Protein AF-A0A849DAC3-F1 (afdb_monomer_lite)

Foldseek 3Di:
DVLVPDDPFDKDWDWFQQDAPDPPPSHGIDIDIDTNDVVLVVLADPCQLRCQLVVQCPDDDPDDSVVSNVNSNQRSVLRSVQSNCVSVVHHDPDGDDSPVVVVVVVVVVVVVVVVVVVCCVPPVVVVVVVVVVVVD

Radius of gyration: 21.63 Å; chains: 1; bounding box: 41×42×76 Å

Secondary structure (DSSP, 8-state):
-GGGGSPSS-EEEEEEEEEES-TTT--EEEEEEEESSHHHHTTS-HHHHHHHHHHHHT--SSS-HHHHHHHHHHHHHHHHHHHHHHHTTPPPSS----HHHHHHHHHHHHHHHHHHHHHIIIIIHHHHHHHHHTT-

Sequence (136 aa):
QYEANISKPYVLFIFAPYAEISKKAAARGRIGIIPSSEGTKTLYDYDNVRDAGINIVAIKDSNTDEDKFNIGILQAVSELADNIASSKGVKLEKTIPDEMGLTITILRILVYSGTLVLLWIFVFRSLWERIKDGNK

pLDDT: mean 78.28, std 11.3, range [44.12, 94.44]

Structure (mmCIF, N/CA/C/O backbone):
data_AF-A0A849DAC3-F1
#
_entry.id   AF-A0A849DAC3-F1
#
loop_
_atom_site.group_PDB
_atom_site.id
_atom_site.type_symbol
_atom_site.label_atom_id
_atom_site.label_alt_id
_atom_site.label_comp_id
_atom_site.label_asym_id
_atom_site.label_entity_id
_atom_site.label_seq_id
_atom_site.pdbx_PDB_ins_code
_atom_site.Cartn_x
_atom_site.Cartn_y
_atom_site.Cartn_z
_atom_site.occupancy
_atom_site.B_iso_or_equiv
_atom_site.auth_seq_id
_atom_site.auth_comp_id
_atom_site.auth_asym_id
_atom_site.auth_atom_id
_atom_site.pdbx_PDB_model_num
ATOM 1 N N . GLN A 1 1 ? -13.608 -14.540 17.696 1.00 54.19 1 GLN A N 1
ATOM 2 C CA . GLN A 1 1 ? -13.757 -14.213 19.134 1.00 54.19 1 GLN A CA 1
ATOM 3 C C . GLN A 1 1 ? -12.994 -12.949 19.535 1.00 54.19 1 GLN A C 1
ATOM 5 O O . GLN A 1 1 ? -13.569 -12.159 20.262 1.00 54.19 1 GLN A O 1
ATOM 10 N N . TYR A 1 2 ? -11.777 -12.689 19.036 1.00 61.53 2 TYR A N 1
ATOM 11 C CA . TYR A 1 2 ? -11.015 -11.476 19.397 1.00 61.53 2 TYR A CA 1
ATOM 12 C C . TYR A 1 2 ? -11.592 -10.150 18.866 1.00 61.53 2 TYR A C 1
ATOM 14 O O . TYR A 1 2 ? -11.509 -9.138 19.550 1.00 61.53 2 TYR A O 1
ATOM 22 N N . GLU A 1 3 ? -12.245 -10.157 17.702 1.00 61.19 3 GLU A N 1
ATOM 23 C CA . GLU A 1 3 ? -12.843 -8.949 17.105 1.00 61.19 3 GLU A CA 1
ATOM 24 C C . GLU A 1 3 ? -14.006 -8.355 17.914 1.00 61.19 3 GLU A C 1
ATOM 26 O O . GLU A 1 3 ? -14.287 -7.167 17.803 1.00 61.19 3 GLU A O 1
ATOM 31 N N . ALA A 1 4 ? -14.676 -9.165 18.742 1.00 67.75 4 ALA A N 1
ATOM 32 C CA . ALA A 1 4 ? -15.817 -8.726 19.548 1.00 67.75 4 ALA A CA 1
ATOM 33 C C . ALA A 1 4 ? -15.410 -7.821 20.726 1.00 67.75 4 ALA A C 1
ATOM 35 O O . ALA A 1 4 ? -16.252 -7.103 21.257 1.00 67.75 4 ALA A O 1
ATOM 36 N N . ASN A 1 5 ? -14.128 -7.837 21.109 1.00 77.69 5 ASN A N 1
ATOM 37 C CA . ASN A 1 5 ? -13.592 -7.062 22.230 1.00 77.69 5 ASN A CA 1
ATOM 38 C C . ASN A 1 5 ? -12.880 -5.772 21.785 1.00 77.69 5 ASN A C 1
ATOM 40 O O . ASN A 1 5 ? -12.307 -5.078 22.622 1.00 77.69 5 ASN A O 1
ATOM 44 N N . ILE A 1 6 ? -12.882 -5.454 20.485 1.00 78.81 6 ILE A N 1
ATOM 45 C CA . ILE A 1 6 ? -12.220 -4.268 19.928 1.00 78.81 6 ILE A CA 1
ATOM 46 C C . ILE A 1 6 ? -13.289 -3.323 19.378 1.00 78.81 6 ILE A C 1
ATOM 48 O O . ILE A 1 6 ? -14.143 -3.724 18.584 1.00 78.81 6 ILE A O 1
ATOM 52 N N . SER A 1 7 ? -13.246 -2.052 19.782 1.00 80.44 7 SER A N 1
ATOM 53 C CA . SER A 1 7 ? -14.147 -1.031 19.249 1.00 80.44 7 SER A CA 1
ATOM 54 C C . SER A 1 7 ? -13.807 -0.723 17.787 1.00 80.44 7 SER A C 1
ATOM 56 O O . SER A 1 7 ? -12.657 -0.484 17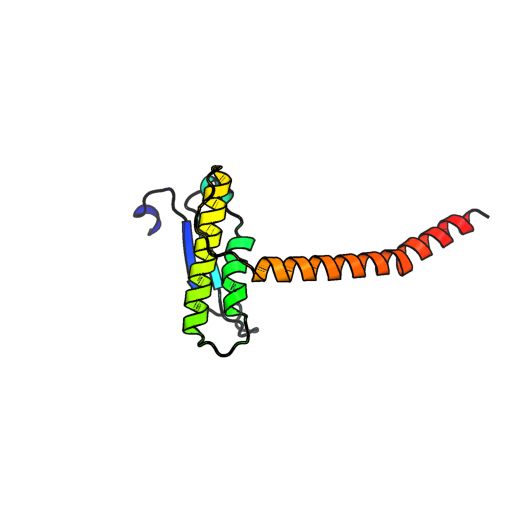.422 1.00 80.44 7 SER A O 1
ATOM 58 N N . LYS A 1 8 ? -14.825 -0.744 16.922 1.00 83.06 8 LYS A N 1
ATOM 59 C CA . LYS A 1 8 ? -14.688 -0.356 15.511 1.00 83.06 8 LYS A CA 1
ATOM 60 C C . LYS A 1 8 ? -14.724 1.177 15.375 1.00 83.06 8 LYS A C 1
ATOM 62 O O . LYS A 1 8 ? -15.470 1.810 16.124 1.00 83.06 8 LYS A O 1
ATOM 67 N N . PRO A 1 9 ? -14.013 1.775 14.397 1.00 86.56 9 PRO A N 1
ATOM 68 C CA . PRO A 1 9 ? -13.183 1.125 13.380 1.00 86.56 9 PRO A CA 1
ATOM 69 C C . PRO A 1 9 ? -11.750 0.839 13.858 1.00 86.56 9 PRO A C 1
ATOM 71 O O . PRO A 1 9 ? -11.126 1.674 14.504 1.00 86.56 9 PRO A O 1
ATOM 74 N N . TYR A 1 10 ? -11.207 -0.314 13.462 1.00 85.88 10 TYR A N 1
ATOM 75 C CA . TYR A 1 10 ? -9.800 -0.677 13.661 1.00 85.88 10 TYR A CA 1
ATOM 76 C C . TYR A 1 10 ? -9.164 -1.199 12.366 1.00 85.88 10 TYR A C 1
ATOM 78 O O . TYR A 1 10 ? -9.853 -1.712 11.476 1.00 85.88 10 TYR A O 1
ATOM 86 N N . VAL A 1 11 ? -7.838 -1.097 12.293 1.00 88.00 11 VAL A N 1
ATOM 87 C CA . VAL A 1 11 ? -6.992 -1.820 11.340 1.00 88.00 11 VAL A CA 1
ATOM 88 C C . VAL A 1 11 ? -5.923 -2.533 12.153 1.00 88.00 11 VAL A C 1
ATOM 90 O O . VAL A 1 11 ? -5.189 -1.897 12.905 1.00 88.00 11 VAL A O 1
ATOM 93 N N . LEU A 1 12 ? -5.864 -3.856 12.039 1.00 87.94 12 LEU A N 1
ATOM 94 C CA . LEU A 1 12 ? -4.870 -4.675 12.715 1.00 87.94 12 LEU A CA 1
ATOM 95 C C . LEU A 1 12 ? -3.725 -4.964 11.747 1.00 87.94 12 LEU A C 1
ATOM 97 O O . LEU A 1 12 ? -3.914 -5.649 10.743 1.00 87.94 12 LEU A O 1
ATOM 101 N N . PHE A 1 13 ? -2.543 -4.452 12.067 1.00 86.69 13 PHE A N 1
ATOM 102 C CA . PHE A 1 13 ? -1.308 -4.758 11.360 1.00 86.69 13 PHE A CA 1
ATOM 103 C C . PHE A 1 13 ? -0.593 -5.917 12.063 1.00 86.69 13 PHE A C 1
ATOM 105 O O . PHE A 1 13 ? -0.279 -5.840 13.249 1.00 86.69 13 PHE A O 1
ATOM 112 N N . ILE A 1 14 ? -0.362 -7.006 11.337 1.00 85.94 14 ILE A N 1
ATOM 113 C CA . ILE A 1 14 ? 0.305 -8.214 11.817 1.00 85.94 14 ILE A CA 1
ATOM 114 C C . ILE A 1 14 ? 1.611 -8.354 11.053 1.00 85.94 14 ILE A C 1
ATOM 116 O O . ILE A 1 14 ? 1.610 -8.593 9.846 1.00 85.94 14 ILE A O 1
ATOM 120 N N . PHE A 1 15 ? 2.720 -8.266 11.775 1.00 83.69 15 PHE A N 1
ATOM 121 C CA . PHE A 1 15 ? 4.051 -8.498 11.239 1.00 83.69 15 PHE A CA 1
ATOM 122 C C . PHE A 1 15 ? 4.613 -9.796 11.816 1.00 83.69 15 PHE A C 1
ATOM 124 O O . PHE A 1 15 ? 4.831 -9.916 13.019 1.00 83.69 15 PHE A O 1
ATOM 131 N N . ALA A 1 16 ? 4.816 -10.788 10.954 1.00 81.31 16 ALA A N 1
ATOM 132 C CA . ALA A 1 16 ? 5.342 -12.098 11.310 1.00 81.31 16 ALA A CA 1
ATOM 133 C C . ALA A 1 16 ? 6.680 -12.326 10.577 1.00 81.31 16 ALA A C 1
ATOM 135 O O . ALA A 1 16 ? 6.710 -12.993 9.536 1.00 81.31 16 ALA A O 1
ATOM 136 N N . PRO A 1 17 ? 7.793 -11.774 11.097 1.00 71.75 17 PRO A N 1
ATOM 137 C CA . PRO A 1 17 ? 9.088 -11.780 10.414 1.00 71.75 17 PRO A CA 1
ATOM 138 C C . PRO A 1 17 ? 9.651 -13.186 10.242 1.00 71.75 17 PRO A C 1
ATOM 140 O O . PRO A 1 17 ? 10.230 -13.501 9.214 1.00 71.75 17 PRO A O 1
ATOM 143 N N . TYR A 1 18 ? 9.430 -14.062 11.220 1.00 72.25 18 TYR A N 1
ATOM 144 C CA . TYR A 1 18 ? 9.947 -15.431 11.215 1.00 72.25 18 TYR A CA 1
ATOM 145 C C . TYR A 1 18 ? 8.986 -16.448 10.587 1.00 72.25 18 TYR A C 1
ATOM 147 O O . TYR A 1 18 ? 9.303 -17.634 10.523 1.00 72.25 18 TYR A O 1
ATOM 155 N N . ALA A 1 19 ? 7.811 -16.014 10.119 1.00 68.69 19 ALA A N 1
ATOM 156 C CA . ALA A 1 19 ? 6.871 -16.906 9.455 1.00 68.69 19 ALA A CA 1
ATOM 157 C C . ALA A 1 19 ? 7.340 -17.220 8.029 1.00 68.69 19 ALA A C 1
ATOM 159 O O . ALA A 1 19 ? 7.608 -16.318 7.234 1.00 68.69 19 ALA A O 1
ATOM 160 N N . GLU A 1 20 ? 7.389 -18.505 7.684 1.00 61.31 20 GLU A N 1
ATOM 161 C CA . GLU A 1 20 ? 7.746 -18.948 6.337 1.00 61.31 20 GLU A CA 1
ATOM 162 C C . GLU A 1 20 ? 6.607 -18.662 5.345 1.00 61.31 20 GLU A C 1
ATOM 164 O O . GLU A 1 20 ? 5.450 -19.057 5.535 1.00 61.31 20 GLU A O 1
ATOM 169 N N . ILE A 1 21 ? 6.921 -17.990 4.238 1.00 56.53 21 ILE A N 1
ATOM 170 C CA . ILE A 1 21 ? 5.988 -17.747 3.128 1.00 56.53 21 ILE A CA 1
ATOM 171 C C . ILE A 1 21 ? 5.655 -19.079 2.435 1.0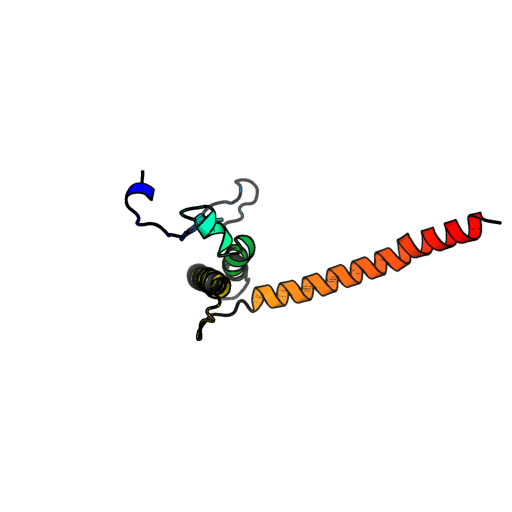0 56.53 21 ILE A C 1
ATOM 173 O O . ILE A 1 21 ? 4.492 -19.353 2.145 1.00 56.53 21 ILE A O 1
ATOM 177 N N . SER A 1 22 ? 6.637 -19.971 2.265 1.00 51.16 22 SER A N 1
ATOM 178 C CA . SER A 1 22 ? 6.399 -21.378 1.921 1.00 51.16 22 SER A CA 1
ATOM 179 C C . SER A 1 22 ? 7.548 -22.277 2.388 1.00 51.16 22 SER A C 1
ATOM 181 O O . SER A 1 22 ? 8.707 -21.864 2.346 1.00 51.16 22 SER A O 1
ATOM 183 N N . LYS A 1 23 ? 7.239 -23.542 2.721 1.00 54.31 23 LYS A N 1
ATOM 184 C CA . LYS A 1 23 ? 8.229 -24.572 3.106 1.00 54.31 23 LYS A CA 1
ATOM 185 C C . LYS A 1 23 ? 9.313 -24.824 2.044 1.00 54.31 23 LYS A C 1
ATOM 187 O O . LYS A 1 23 ? 10.339 -25.415 2.348 1.00 54.31 23 LYS A O 1
ATOM 192 N N . LYS A 1 24 ? 9.069 -24.434 0.785 1.00 50.34 24 LYS A N 1
ATOM 193 C CA . LYS A 1 24 ? 9.997 -24.629 -0.342 1.00 50.34 24 LYS A CA 1
ATOM 194 C C . LYS A 1 24 ? 10.937 -23.447 -0.567 1.00 50.34 24 LYS A C 1
ATOM 196 O O . LYS A 1 24 ? 12.045 -23.654 -1.038 1.00 50.34 24 LYS A O 1
ATOM 201 N N . ALA A 1 25 ? 10.487 -22.226 -0.281 1.00 51.00 25 ALA A N 1
ATOM 202 C CA . ALA A 1 25 ? 11.237 -21.017 -0.615 1.00 51.00 25 ALA A CA 1
ATOM 203 C C . ALA A 1 25 ? 12.126 -20.515 0.533 1.00 51.00 25 ALA A C 1
ATOM 205 O O . ALA A 1 25 ? 12.933 -19.626 0.291 1.00 51.00 25 ALA A O 1
ATOM 206 N N . ALA A 1 26 ? 11.941 -21.015 1.768 1.00 52.78 26 ALA A N 1
ATOM 207 C CA . ALA A 1 26 ? 12.589 -20.525 2.999 1.00 52.78 26 ALA A CA 1
ATOM 208 C C . ALA A 1 26 ? 12.516 -18.992 3.199 1.00 52.78 26 ALA A C 1
ATOM 210 O O . ALA A 1 26 ? 13.166 -18.441 4.084 1.00 52.78 26 ALA A O 1
ATOM 211 N N . ALA A 1 27 ? 11.709 -18.302 2.387 1.00 54.56 27 ALA A N 1
ATOM 212 C CA . ALA A 1 27 ? 11.505 -16.871 2.434 1.00 54.56 27 ALA A CA 1
ATOM 213 C C . ALA A 1 27 ? 10.668 -16.554 3.672 1.00 54.56 27 ALA A C 1
ATOM 215 O O . ALA A 1 27 ? 9.603 -17.142 3.889 1.00 54.56 27 ALA A O 1
ATOM 216 N N . ARG A 1 28 ? 11.202 -15.662 4.499 1.00 61.47 28 ARG A N 1
ATOM 217 C CA . ARG A 1 28 ? 10.661 -15.250 5.792 1.00 61.47 28 ARG A CA 1
ATOM 218 C C . ARG A 1 28 ? 10.089 -13.841 5.669 1.00 61.47 28 ARG A C 1
ATOM 220 O O . ARG A 1 28 ? 10.554 -13.066 4.839 1.00 61.47 28 ARG A O 1
ATOM 227 N N . GLY A 1 29 ? 9.079 -13.534 6.475 1.00 63.88 29 GLY A N 1
ATOM 228 C CA . GLY A 1 29 ? 8.425 -12.229 6.492 1.00 63.88 29 GLY A CA 1
ATOM 229 C C . GLY A 1 29 ? 7.037 -12.289 5.877 1.00 63.88 29 GLY A C 1
ATOM 230 O O . GLY A 1 29 ? 6.864 -12.214 4.663 1.00 63.88 29 GLY A O 1
ATOM 231 N N . ARG A 1 30 ? 6.018 -12.422 6.728 1.00 71.44 30 ARG A N 1
ATOM 232 C CA . ARG A 1 30 ? 4.618 -12.240 6.335 1.00 71.44 30 ARG A CA 1
ATOM 233 C C . ARG A 1 30 ? 4.064 -10.988 6.992 1.00 71.44 30 ARG A C 1
ATOM 235 O O . ARG A 1 30 ? 4.198 -10.817 8.201 1.00 71.44 30 ARG A O 1
ATOM 242 N N . ILE A 1 31 ? 3.391 -10.166 6.198 1.00 76.56 31 ILE A N 1
ATOM 243 C CA . ILE A 1 31 ? 2.606 -9.034 6.683 1.00 76.56 31 ILE A CA 1
ATOM 244 C C . ILE A 1 31 ? 1.140 -9.315 6.375 1.00 76.56 31 ILE A C 1
ATOM 246 O O . ILE A 1 31 ? 0.798 -9.668 5.244 1.00 76.56 31 ILE A O 1
ATOM 250 N N . GLY A 1 32 ? 0.288 -9.192 7.388 1.00 82.25 32 GLY A N 1
ATOM 251 C CA . GLY A 1 32 ? -1.161 -9.263 7.258 1.00 82.25 32 GLY A CA 1
ATOM 252 C C . GLY A 1 32 ? -1.791 -7.980 7.778 1.00 82.25 32 GLY A C 1
ATOM 253 O O . GLY A 1 32 ? -1.458 -7.531 8.868 1.00 82.25 32 GLY A O 1
ATOM 254 N N . ILE A 1 33 ? -2.711 -7.398 7.014 1.00 85.50 33 ILE A N 1
ATOM 255 C CA . ILE A 1 33 ? -3.449 -6.196 7.418 1.00 85.50 33 ILE A CA 1
ATOM 256 C C . ILE A 1 33 ? -4.934 -6.544 7.425 1.00 85.50 33 ILE A C 1
ATOM 258 O O . ILE A 1 33 ? -5.495 -6.876 6.380 1.00 85.50 33 ILE A O 1
ATOM 262 N N . ILE A 1 34 ? -5.561 -6.501 8.600 1.00 86.50 34 ILE A N 1
ATOM 263 C CA . ILE A 1 34 ? -6.954 -6.912 8.803 1.00 86.50 34 ILE A CA 1
ATOM 264 C C . ILE A 1 34 ? -7.791 -5.683 9.185 1.00 86.50 34 ILE A C 1
ATOM 266 O O . ILE A 1 34 ? -7.677 -5.186 10.309 1.00 86.50 34 ILE A O 1
ATOM 270 N N . PRO A 1 35 ? -8.637 -5.171 8.276 1.00 88.44 35 PRO A N 1
ATOM 271 C CA . PRO A 1 35 ? -9.544 -4.072 8.577 1.00 88.44 35 PRO A CA 1
ATOM 272 C C . PRO A 1 35 ? -10.811 -4.567 9.288 1.00 88.44 35 PRO A C 1
ATOM 274 O O . PRO A 1 35 ? -11.307 -5.660 9.033 1.00 88.44 35 PRO A O 1
ATOM 277 N N . SER A 1 36 ? -11.392 -3.719 10.137 1.00 86.56 36 SER A N 1
ATOM 278 C CA . SER A 1 36 ? -12.637 -4.015 10.869 1.00 86.56 36 SER A CA 1
ATOM 279 C C . SER A 1 36 ? -13.917 -4.048 10.016 1.00 86.56 36 SER A C 1
ATOM 281 O O . SER A 1 36 ? -14.963 -4.531 10.474 1.00 86.56 36 SER A O 1
ATOM 283 N N . SER A 1 37 ? -13.856 -3.478 8.808 1.00 86.56 37 SER A N 1
ATOM 284 C CA . SER A 1 37 ? -14.948 -3.403 7.833 1.00 86.56 37 SER A CA 1
ATOM 285 C C . SER A 1 37 ? -14.414 -3.103 6.426 1.00 86.56 37 SER A C 1
ATOM 287 O O . SER A 1 37 ? -13.305 -2.580 6.283 1.00 86.56 37 SER A O 1
ATOM 289 N N . GLU A 1 38 ? -15.215 -3.364 5.389 1.00 84.19 38 GLU A N 1
ATOM 290 C CA . GLU A 1 38 ? -14.861 -3.001 4.006 1.00 84.19 38 GLU A CA 1
ATOM 291 C C . GLU A 1 38 ? -14.673 -1.490 3.827 1.00 84.19 38 GLU A C 1
ATOM 293 O O . GLU A 1 38 ? -13.739 -1.072 3.150 1.00 84.19 38 GLU A O 1
ATOM 298 N N . GLY A 1 39 ? -15.468 -0.662 4.513 1.00 84.00 39 GLY A N 1
ATOM 299 C CA . GLY A 1 39 ? -15.303 0.795 4.476 1.00 84.00 39 GLY A CA 1
ATOM 300 C C . GLY A 1 39 ? -13.996 1.280 5.111 1.00 84.00 39 GLY A C 1
ATOM 301 O O . GLY A 1 39 ? -13.501 2.344 4.765 1.00 84.00 39 GLY A O 1
ATOM 302 N N . THR A 1 40 ? -13.399 0.507 6.024 1.00 84.00 40 THR A N 1
ATOM 303 C CA . THR A 1 40 ? -12.053 0.798 6.545 1.00 84.00 40 THR A CA 1
ATOM 304 C C . THR A 1 40 ? -10.970 0.352 5.565 1.00 84.00 40 THR A C 1
ATOM 306 O O . THR A 1 40 ? -9.935 1.004 5.465 1.00 84.00 40 THR A O 1
ATOM 309 N N . LYS A 1 41 ? -11.215 -0.729 4.815 1.00 87.69 41 LYS A N 1
ATOM 310 C CA . LYS A 1 41 ? -10.293 -1.245 3.795 1.00 87.69 41 LYS A CA 1
ATOM 311 C C . LYS A 1 41 ? -10.080 -0.252 2.653 1.00 87.69 41 LYS A C 1
ATOM 313 O O . LYS A 1 41 ? -8.987 -0.189 2.117 1.00 87.69 41 LYS A O 1
ATOM 318 N N . THR A 1 42 ? -11.094 0.534 2.294 1.00 88.25 42 THR A N 1
ATOM 319 C CA . THR A 1 42 ? -10.985 1.545 1.227 1.00 88.25 42 THR A CA 1
ATOM 320 C C . THR A 1 42 ? -10.177 2.781 1.626 1.00 88.25 42 THR A C 1
ATOM 322 O O . THR A 1 42 ? -9.914 3.623 0.777 1.00 88.25 42 THR A O 1
ATOM 325 N N . LEU A 1 43 ? -9.814 2.926 2.906 1.00 87.50 43 LEU A N 1
ATOM 326 C CA . LEU A 1 43 ? -9.060 4.084 3.398 1.00 87.50 43 LEU A CA 1
ATOM 327 C C . LEU A 1 43 ? -7.554 3.961 3.151 1.00 87.50 43 LEU A C 1
ATOM 329 O O . LEU A 1 43 ? -6.832 4.923 3.384 1.00 87.50 43 LEU A O 1
ATOM 333 N N . TYR A 1 44 ? -7.068 2.791 2.738 1.00 86.94 44 TYR A N 1
ATOM 334 C CA . TYR A 1 44 ? -5.649 2.564 2.500 1.00 86.94 44 TYR A CA 1
ATOM 335 C C . TYR A 1 44 ? -5.408 1.559 1.378 1.00 86.94 44 TYR A C 1
ATOM 337 O O . TYR A 1 44 ? -6.246 0.701 1.102 1.00 86.94 44 TYR A O 1
ATOM 345 N N . ASP A 1 45 ? -4.237 1.649 0.753 1.00 87.25 45 ASP A N 1
ATOM 346 C CA . ASP A 1 45 ? -3.782 0.658 -0.214 1.00 87.25 45 ASP A CA 1
ATOM 347 C C . ASP A 1 45 ? -3.020 -0.460 0.514 1.00 87.25 45 ASP A C 1
ATOM 349 O O . ASP A 1 45 ? -2.016 -0.226 1.191 1.00 87.25 45 ASP A O 1
ATOM 353 N N . TYR A 1 46 ? -3.530 -1.689 0.414 1.00 85.31 46 TYR A N 1
ATOM 354 C CA . TYR A 1 46 ? -2.930 -2.851 1.069 1.00 85.31 46 TYR A CA 1
ATOM 355 C C . TYR A 1 46 ? -1.509 -3.129 0.572 1.00 85.31 46 TYR A C 1
ATOM 357 O O . TYR A 1 46 ? -0.642 -3.489 1.372 1.00 85.31 46 TYR A O 1
ATOM 365 N N . ASP A 1 47 ? -1.285 -3.005 -0.736 1.00 84.88 47 ASP A N 1
ATOM 366 C CA . ASP A 1 47 ? -0.006 -3.322 -1.352 1.00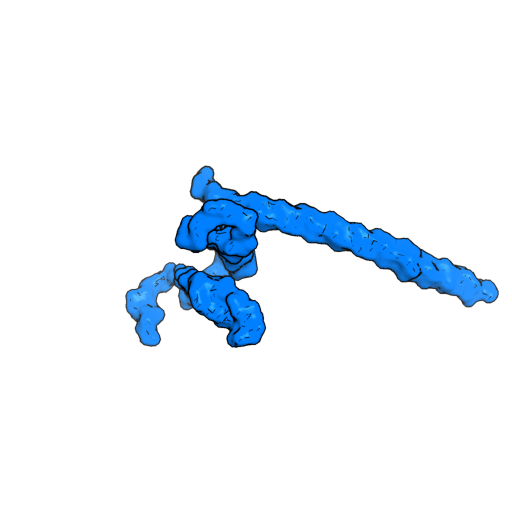 84.88 47 ASP A CA 1
ATOM 367 C C . ASP A 1 47 ? 1.033 -2.266 -0.976 1.00 84.88 47 ASP A C 1
ATOM 369 O O . ASP A 1 47 ? 2.127 -2.648 -0.573 1.00 84.88 47 ASP A O 1
ATOM 373 N N . ASN A 1 48 ? 0.675 -0.976 -0.963 1.00 83.75 48 ASN A N 1
ATOM 374 C CA . ASN A 1 48 ? 1.601 0.083 -0.537 1.00 83.75 48 ASN A CA 1
ATOM 375 C C . ASN A 1 48 ? 2.048 -0.100 0.918 1.00 83.75 48 ASN A C 1
ATOM 377 O O . ASN A 1 48 ? 3.241 -0.097 1.208 1.00 83.75 48 ASN A O 1
ATOM 381 N N . VAL A 1 49 ? 1.104 -0.335 1.837 1.00 84.44 49 VAL A N 1
ATOM 382 C CA . VAL A 1 49 ? 1.416 -0.518 3.265 1.00 84.44 49 VAL A CA 1
ATOM 383 C C . VAL A 1 49 ? 2.266 -1.770 3.496 1.00 84.44 49 VAL A C 1
ATOM 385 O O . VAL A 1 49 ? 3.185 -1.769 4.318 1.00 84.44 49 VAL A O 1
ATOM 388 N N . ARG A 1 50 ? 1.973 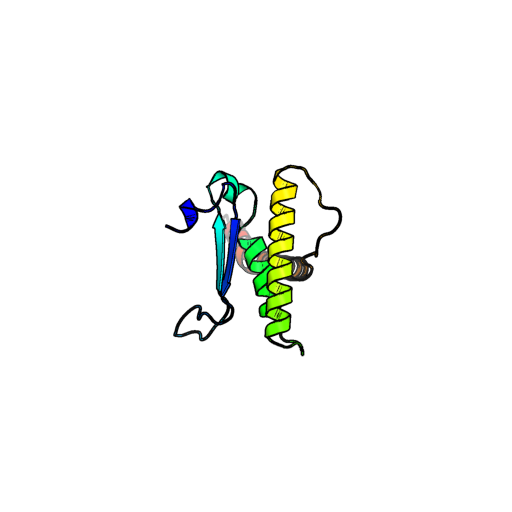-2.858 2.775 1.00 83.56 50 ARG A N 1
ATOM 389 C CA . ARG A 1 50 ? 2.777 -4.081 2.831 1.00 83.56 50 ARG A CA 1
ATOM 390 C C . ARG A 1 50 ? 4.187 -3.829 2.302 1.00 83.56 50 ARG A C 1
ATOM 392 O O . ARG A 1 50 ? 5.155 -4.221 2.951 1.00 83.56 50 ARG A O 1
ATOM 399 N N . ASP A 1 51 ? 4.296 -3.231 1.124 1.00 80.88 51 ASP A N 1
ATOM 400 C CA . ASP A 1 51 ? 5.561 -3.063 0.421 1.00 80.88 51 ASP A CA 1
ATOM 401 C C . ASP A 1 51 ? 6.475 -2.098 1.190 1.00 80.88 51 ASP A C 1
ATOM 403 O O . ASP A 1 51 ? 7.649 -2.413 1.371 1.00 80.88 51 ASP A O 1
ATOM 407 N N . ALA A 1 52 ? 5.930 -1.029 1.780 1.00 79.06 52 ALA A N 1
ATOM 408 C CA . ALA A 1 52 ? 6.652 -0.119 2.673 1.00 79.06 52 ALA A CA 1
ATOM 409 C C . ALA A 1 52 ? 7.343 -0.849 3.844 1.00 79.06 52 ALA A C 1
ATOM 411 O O . ALA A 1 52 ? 8.464 -0.511 4.221 1.00 79.06 52 ALA A O 1
ATOM 412 N N . GLY A 1 53 ? 6.713 -1.894 4.395 1.00 75.88 53 GLY A N 1
ATOM 413 C CA . GLY A 1 53 ? 7.309 -2.714 5.453 1.00 75.88 53 GLY A CA 1
ATOM 414 C C . GLY A 1 53 ? 8.274 -3.790 4.951 1.00 75.88 53 GLY A C 1
ATOM 415 O O . GLY A 1 53 ? 9.325 -4.007 5.551 1.00 75.88 53 GLY A O 1
ATOM 416 N N . ILE A 1 54 ? 7.940 -4.479 3.853 1.00 74.94 54 ILE A N 1
ATOM 417 C CA . ILE A 1 54 ? 8.772 -5.566 3.304 1.00 74.94 54 ILE A CA 1
ATOM 418 C C . ILE A 1 54 ? 10.068 -5.026 2.701 1.00 74.94 54 ILE A C 1
ATOM 420 O O . ILE A 1 54 ? 11.115 -5.656 2.859 1.00 74.94 54 ILE A O 1
ATOM 424 N N . ASN A 1 55 ? 10.008 -3.877 2.026 1.00 69.31 55 ASN A N 1
ATOM 425 C CA . ASN A 1 55 ? 11.146 -3.302 1.317 1.00 69.31 55 ASN A CA 1
ATOM 426 C C . ASN A 1 55 ? 12.337 -3.085 2.255 1.00 69.31 55 ASN A C 1
ATOM 428 O O . ASN A 1 55 ? 13.444 -3.463 1.892 1.00 69.31 55 ASN A O 1
ATOM 432 N N . ILE A 1 56 ? 12.098 -2.609 3.483 1.00 69.31 56 ILE A N 1
ATOM 433 C CA . ILE A 1 56 ? 13.131 -2.428 4.514 1.00 69.31 56 ILE A CA 1
ATOM 434 C C . ILE A 1 56 ? 13.729 -3.749 4.990 1.00 69.31 56 ILE A C 1
ATOM 436 O O . ILE A 1 56 ? 14.945 -3.884 5.129 1.00 69.31 56 ILE A O 1
ATOM 440 N N . VAL A 1 57 ? 12.883 -4.752 5.210 1.00 68.31 57 VAL A N 1
ATOM 441 C CA . VAL A 1 57 ? 13.323 -6.073 5.677 1.00 68.31 57 VAL A CA 1
ATOM 442 C C . VAL A 1 57 ? 14.154 -6.791 4.612 1.00 68.31 57 VAL A C 1
ATOM 444 O O . VAL A 1 57 ? 15.065 -7.551 4.937 1.00 68.31 57 VAL A O 1
ATOM 447 N N . ALA A 1 58 ? 13.873 -6.534 3.335 1.00 66.12 58 ALA A N 1
ATOM 448 C CA . ALA A 1 58 ? 14.583 -7.123 2.208 1.00 66.12 58 ALA A CA 1
ATOM 449 C C . ALA A 1 58 ? 15.949 -6.465 1.912 1.00 66.12 58 ALA A C 1
ATOM 451 O O . ALA A 1 58 ? 16.698 -6.984 1.076 1.00 66.12 58 ALA A O 1
ATOM 452 N N . ILE A 1 59 ? 16.305 -5.356 2.576 1.00 68.88 59 ILE A N 1
ATOM 453 C CA . ILE A 1 59 ? 17.579 -4.659 2.346 1.00 68.88 59 ILE A CA 1
ATOM 454 C C . ILE A 1 59 ? 18.751 -5.511 2.840 1.00 68.88 59 ILE A C 1
ATOM 456 O O . ILE A 1 59 ? 18.823 -5.937 3.998 1.00 68.88 59 ILE A O 1
ATOM 460 N N . LYS A 1 60 ? 19.740 -5.694 1.962 1.00 63.41 60 LYS A N 1
ATOM 461 C CA . LYS A 1 60 ? 21.072 -6.171 2.345 1.00 63.41 60 LYS A CA 1
ATOM 462 C C . LYS A 1 60 ? 21.926 -4.986 2.792 1.00 63.41 60 LYS A C 1
ATOM 464 O O . LYS A 1 60 ? 22.525 -4.309 1.965 1.00 63.41 60 LYS A O 1
ATOM 469 N N . ASP A 1 61 ? 21.981 -4.761 4.095 1.00 67.56 61 ASP A N 1
ATOM 470 C CA . ASP A 1 61 ? 22.858 -3.794 4.759 1.00 67.56 61 ASP A CA 1
ATOM 471 C C . ASP A 1 61 ? 23.528 -4.445 5.990 1.00 67.56 61 ASP A C 1
ATOM 473 O O . ASP A 1 61 ? 23.344 -5.639 6.247 1.00 67.56 61 ASP A O 1
ATOM 477 N N . SER A 1 62 ? 24.306 -3.665 6.743 1.00 69.94 62 SER A N 1
ATOM 478 C CA . SER A 1 62 ? 24.977 -4.097 7.976 1.00 69.94 62 SER A CA 1
ATOM 479 C C . SER A 1 62 ? 24.106 -4.018 9.239 1.00 69.94 62 SER A C 1
ATOM 481 O O . SER A 1 62 ? 24.631 -4.233 10.330 1.00 69.94 62 SER A O 1
ATOM 483 N N . ASN A 1 63 ? 22.821 -3.666 9.126 1.00 73.44 63 ASN A N 1
ATOM 484 C CA . ASN A 1 63 ? 21.925 -3.571 10.277 1.00 73.44 63 ASN A CA 1
ATOM 485 C C . ASN A 1 63 ? 21.495 -4.963 10.746 1.00 73.44 63 ASN A C 1
ATOM 487 O O . ASN A 1 63 ? 21.433 -5.913 9.957 1.00 73.44 63 ASN A O 1
ATOM 491 N N . THR A 1 64 ? 21.179 -5.080 12.037 1.00 80.44 64 THR A N 1
ATOM 492 C CA . THR A 1 64 ? 20.653 -6.330 12.591 1.00 80.44 64 THR A CA 1
ATOM 493 C C . THR A 1 64 ? 19.253 -6.614 12.041 1.00 80.44 64 THR A C 1
ATOM 495 O O . THR A 1 64 ? 18.521 -5.700 11.653 1.00 80.44 64 THR A O 1
ATOM 498 N N . ASP A 1 65 ? 18.859 -7.887 12.011 1.00 78.56 65 ASP A N 1
ATOM 499 C CA . ASP A 1 65 ? 17.522 -8.274 11.546 1.00 78.56 65 ASP A CA 1
ATOM 500 C C . ASP A 1 65 ? 16.413 -7.630 12.404 1.00 78.56 65 ASP A C 1
ATOM 502 O O . ASP A 1 65 ? 15.384 -7.213 11.876 1.00 78.56 65 ASP A O 1
ATOM 506 N N . GLU A 1 66 ? 16.641 -7.476 13.714 1.00 78.19 66 GLU A N 1
ATOM 507 C CA . GLU A 1 66 ? 15.700 -6.828 14.638 1.00 78.19 66 GLU A CA 1
ATOM 508 C C . GLU A 1 66 ? 15.502 -5.341 14.328 1.00 78.19 66 GLU A C 1
ATOM 510 O O . GLU A 1 66 ? 14.363 -4.866 14.296 1.00 78.19 66 GLU A O 1
ATOM 515 N N . ASP A 1 67 ? 16.580 -4.614 14.029 1.00 78.81 67 ASP A N 1
ATOM 516 C CA . ASP A 1 67 ? 16.492 -3.202 13.649 1.00 78.81 67 ASP A CA 1
ATOM 517 C C . ASP A 1 67 ? 15.688 -3.032 12.356 1.00 78.81 67 ASP A C 1
ATOM 519 O O . ASP A 1 67 ? 14.821 -2.160 12.266 1.00 78.81 67 ASP A O 1
ATOM 523 N N . LYS A 1 68 ? 15.893 -3.920 11.377 1.00 77.81 68 LYS A N 1
ATOM 524 C CA . LYS A 1 68 ? 15.120 -3.919 10.125 1.00 77.81 68 LYS A CA 1
ATOM 525 C C . LYS A 1 68 ? 13.644 -4.174 10.357 1.00 77.81 68 LYS A C 1
ATOM 527 O O . LYS A 1 68 ? 12.808 -3.533 9.726 1.00 77.81 68 LYS A O 1
ATOM 532 N N . PHE A 1 69 ? 13.309 -5.098 11.253 1.00 83.19 69 PHE A N 1
ATOM 533 C CA . PHE A 1 69 ? 11.921 -5.361 11.615 1.00 83.19 69 PHE A CA 1
ATOM 534 C C . PHE A 1 69 ? 11.277 -4.135 12.257 1.00 83.19 69 PHE A C 1
ATOM 536 O O . PHE A 1 69 ? 10.177 -3.755 11.863 1.00 83.19 69 PHE A O 1
ATOM 543 N N . ASN A 1 70 ? 11.974 -3.477 13.184 1.00 82.06 70 ASN A N 1
ATOM 544 C CA . ASN A 1 70 ? 11.475 -2.269 13.836 1.00 82.06 70 ASN A CA 1
ATOM 545 C C . ASN A 1 70 ? 11.237 -1.139 12.828 1.00 82.06 70 ASN A C 1
ATOM 547 O O . ASN A 1 70 ? 10.164 -0.533 12.827 1.00 82.06 70 ASN A O 1
ATOM 551 N N . ILE A 1 71 ? 12.195 -0.893 11.932 1.00 81.44 71 ILE A N 1
ATOM 552 C CA . ILE A 1 71 ? 12.070 0.136 10.892 1.00 81.44 71 ILE A CA 1
ATOM 553 C C . ILE A 1 71 ? 10.944 -0.225 9.911 1.00 81.44 71 ILE A C 1
ATOM 555 O O . ILE A 1 71 ? 10.106 0.622 9.612 1.00 81.44 71 ILE A O 1
ATOM 559 N N . GLY A 1 72 ? 10.857 -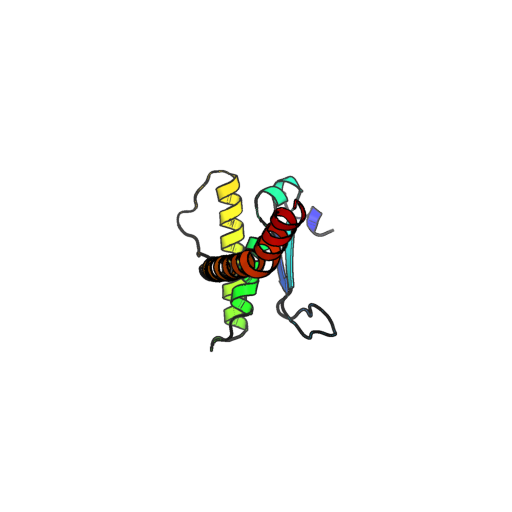1.484 9.470 1.00 80.75 72 GLY A N 1
ATOM 560 C CA . GLY A 1 72 ? 9.809 -1.942 8.555 1.00 80.75 72 GLY A CA 1
ATOM 561 C C . GLY A 1 72 ? 8.401 -1.820 9.147 1.00 80.75 72 GLY A C 1
ATOM 562 O O . GLY A 1 72 ? 7.477 -1.391 8.458 1.00 80.75 72 GLY A O 1
ATOM 563 N N . ILE A 1 73 ? 8.224 -2.127 10.437 1.00 85.44 73 ILE A N 1
ATOM 564 C CA . ILE A 1 73 ? 6.945 -1.913 11.133 1.00 85.44 73 ILE A CA 1
ATOM 565 C C . ILE A 1 73 ? 6.620 -0.418 11.207 1.00 85.44 73 ILE A C 1
ATOM 567 O O . ILE A 1 73 ? 5.500 -0.027 10.883 1.00 85.44 73 ILE A O 1
ATOM 571 N N . LEU A 1 74 ? 7.580 0.417 11.620 1.00 86.38 74 LEU A N 1
ATOM 572 C CA . LEU A 1 74 ? 7.379 1.865 11.734 1.00 86.38 74 LEU A CA 1
ATOM 573 C C . LEU A 1 74 ? 6.981 2.487 10.395 1.00 86.38 74 LEU A C 1
ATOM 575 O O . LEU A 1 74 ? 6.046 3.284 10.340 1.00 86.38 74 LEU A O 1
ATOM 579 N N . GLN A 1 75 ? 7.649 2.086 9.319 1.00 84.56 75 GLN A N 1
ATOM 580 C CA . GLN A 1 75 ? 7.382 2.597 7.986 1.00 84.56 75 GLN A CA 1
ATOM 581 C C . GLN A 1 75 ? 6.025 2.132 7.452 1.00 84.56 75 GLN A C 1
ATOM 583 O O . GLN A 1 75 ? 5.249 2.955 6.975 1.00 84.56 75 GLN A O 1
ATOM 588 N N . ALA A 1 76 ? 5.679 0.851 7.611 1.00 85.75 76 ALA A N 1
ATOM 589 C CA . ALA A 1 76 ? 4.364 0.346 7.223 1.00 85.75 76 ALA A CA 1
ATOM 590 C C . ALA A 1 76 ? 3.226 1.041 7.992 1.00 85.75 76 ALA A C 1
ATOM 592 O O . ALA A 1 76 ? 2.204 1.398 7.412 1.00 85.75 76 ALA A O 1
ATOM 593 N N . VAL A 1 77 ? 3.395 1.277 9.296 1.00 87.94 77 VAL A N 1
ATOM 594 C CA . VAL A 1 77 ? 2.397 1.999 10.101 1.00 87.94 77 VAL A CA 1
ATOM 595 C C . VAL A 1 77 ? 2.305 3.471 9.691 1.00 87.94 77 VAL A C 1
ATOM 597 O O . VAL A 1 77 ? 1.196 4.002 9.633 1.00 87.94 77 VAL A O 1
ATOM 600 N N . SER A 1 78 ? 3.431 4.117 9.371 1.00 87.81 78 SER A N 1
ATOM 601 C CA . SER A 1 78 ? 3.445 5.489 8.848 1.00 87.81 78 SER A CA 1
ATOM 602 C C . SER A 1 78 ? 2.679 5.580 7.526 1.00 87.81 78 SER A C 1
ATOM 604 O O . SER A 1 78 ? 1.775 6.399 7.403 1.00 87.81 78 SER A O 1
ATOM 606 N N . GLU A 1 79 ? 2.961 4.685 6.579 1.00 88.00 79 GLU A N 1
ATOM 607 C CA . GLU A 1 79 ? 2.280 4.625 5.281 1.00 88.00 79 GLU A CA 1
ATOM 608 C C . GLU A 1 79 ? 0.775 4.347 5.443 1.00 88.00 79 GLU A C 1
ATOM 610 O O . GLU A 1 79 ? -0.071 4.948 4.779 1.00 88.00 79 GLU A O 1
ATOM 615 N N . LEU A 1 80 ? 0.402 3.463 6.375 1.00 89.00 80 LEU A N 1
ATOM 616 C CA . LEU A 1 80 ? -1.001 3.193 6.691 1.00 89.00 80 LEU A CA 1
ATOM 617 C C . LEU A 1 80 ? -1.711 4.448 7.217 1.00 89.00 80 LEU A C 1
ATOM 619 O O . LEU A 1 80 ? -2.832 4.742 6.797 1.00 89.00 80 LEU A O 1
ATOM 623 N N . ALA A 1 81 ? -1.074 5.181 8.130 1.00 88.56 81 ALA A N 1
ATOM 624 C CA . ALA A 1 81 ? -1.625 6.409 8.692 1.00 88.56 81 ALA A CA 1
ATOM 625 C C . ALA A 1 81 ? -1.764 7.510 7.629 1.00 88.56 81 ALA A C 1
ATOM 627 O O . ALA A 1 81 ? -2.811 8.160 7.571 1.00 88.56 81 ALA A O 1
ATOM 628 N N . ASP A 1 82 ? -0.765 7.666 6.760 1.00 87.75 82 ASP A N 1
ATOM 629 C CA . ASP A 1 82 ? -0.751 8.644 5.668 1.00 87.75 82 ASP A CA 1
ATOM 630 C C . ASP A 1 82 ? -1.865 8.390 4.661 1.00 87.75 82 ASP A C 1
ATOM 632 O O . ASP A 1 82 ? -2.591 9.318 4.291 1.00 87.75 82 ASP A O 1
ATOM 636 N N . ASN A 1 83 ? -2.057 7.132 4.263 1.00 88.75 83 ASN A N 1
ATOM 637 C CA . ASN A 1 83 ? -3.133 6.761 3.354 1.00 88.75 83 ASN A CA 1
ATOM 638 C C . ASN A 1 83 ? -4.512 7.025 3.978 1.00 88.75 83 ASN A C 1
ATOM 640 O O . ASN A 1 83 ? -5.366 7.659 3.351 1.00 88.75 83 ASN A O 1
ATOM 644 N N . ILE A 1 84 ? -4.713 6.639 5.247 1.00 88.31 84 ILE A N 1
ATOM 645 C CA . ILE A 1 84 ? -5.976 6.890 5.956 1.00 88.31 84 ILE A CA 1
ATOM 646 C C . ILE A 1 84 ? -6.236 8.394 6.094 1.00 88.31 84 ILE A C 1
ATOM 648 O O . ILE A 1 84 ? -7.360 8.840 5.857 1.00 88.31 84 ILE A O 1
ATOM 652 N N . ALA A 1 85 ? -5.232 9.188 6.463 1.00 87.62 85 ALA A N 1
ATOM 653 C CA . ALA A 1 85 ? -5.370 10.636 6.582 1.00 87.62 85 ALA A CA 1
ATOM 654 C C . ALA A 1 85 ? -5.699 11.275 5.224 1.00 87.62 85 ALA A C 1
ATOM 656 O O . ALA A 1 85 ? -6.668 12.033 5.117 1.00 87.62 85 ALA A O 1
ATOM 657 N N . SER A 1 86 ? -4.981 10.875 4.172 1.00 87.75 86 SER A N 1
ATOM 658 C CA . SER A 1 86 ? -5.187 11.354 2.803 1.00 87.75 86 SER A CA 1
ATOM 659 C C . SER A 1 86 ? -6.584 11.019 2.282 1.00 87.75 86 SER A C 1
ATOM 661 O O . SER A 1 86 ? -7.236 11.877 1.689 1.00 87.75 86 SER A O 1
ATOM 663 N N . SER A 1 87 ? -7.109 9.825 2.589 1.00 87.12 87 SER A N 1
ATOM 664 C CA . SER A 1 87 ? -8.483 9.427 2.234 1.00 87.12 87 SER A CA 1
ATOM 665 C C . SER A 1 87 ? -9.561 10.319 2.869 1.00 87.12 87 SER A C 1
ATOM 667 O O . SER A 1 87 ? -10.681 10.408 2.368 1.00 87.12 87 SER A O 1
ATOM 669 N N . LYS A 1 88 ? -9.218 11.012 3.961 1.00 87.44 88 LYS A N 1
ATOM 670 C CA . LYS A 1 88 ? -10.082 11.966 4.670 1.00 87.44 88 LYS A CA 1
ATOM 671 C C . LYS A 1 88 ? -9.757 13.427 4.346 1.00 87.44 88 LYS A C 1
ATOM 673 O O . LYS A 1 88 ? -10.318 14.320 4.976 1.00 87.44 88 LYS A O 1
ATOM 678 N N . GLY A 1 89 ? -8.855 13.680 3.397 1.00 86.00 89 GLY A N 1
ATOM 679 C CA . GLY A 1 89 ? -8.400 15.026 3.041 1.00 86.00 89 GLY A CA 1
ATOM 680 C C . GLY A 1 89 ? -7.512 15.687 4.100 1.00 86.00 89 GLY A C 1
ATOM 681 O O . GLY A 1 89 ? -7.340 16.904 4.075 1.00 86.00 89 GLY A O 1
ATOM 682 N N . VAL A 1 90 ? -6.957 14.913 5.037 1.00 88.75 90 VAL A N 1
ATOM 683 C CA . VAL A 1 90 ? -6.038 15.400 6.070 1.00 88.75 90 VAL A CA 1
ATOM 684 C C . VAL A 1 90 ? -4.610 15.085 5.644 1.00 88.75 90 VAL A C 1
ATOM 686 O O . VAL A 1 90 ? -4.287 13.942 5.335 1.00 88.75 90 VAL A O 1
ATOM 689 N N . LYS A 1 91 ? -3.735 16.092 5.662 1.00 82.81 91 LYS A N 1
ATOM 690 C CA . LYS A 1 91 ? -2.301 15.900 5.443 1.00 82.81 91 LYS A CA 1
ATOM 691 C C . LYS A 1 91 ? -1.591 15.872 6.790 1.00 82.81 91 LYS A C 1
ATOM 693 O O . LYS A 1 91 ? -1.698 16.823 7.559 1.00 82.81 91 LYS A O 1
ATOM 698 N N . LEU A 1 92 ? -0.886 14.783 7.072 1.00 80.75 92 LEU A N 1
ATOM 699 C CA . LEU A 1 92 ? -0.068 14.669 8.274 1.00 80.75 92 LEU A CA 1
ATOM 700 C C . LEU A 1 92 ? 1.212 15.505 8.098 1.00 80.75 92 LEU A C 1
ATOM 702 O O . LEU A 1 92 ? 1.828 15.500 7.034 1.00 80.75 92 LEU A O 1
ATOM 706 N N . GLU A 1 93 ? 1.589 16.273 9.124 1.00 73.31 93 GLU A N 1
ATOM 707 C CA . GLU A 1 93 ? 2.750 17.179 9.064 1.00 73.31 93 GLU A CA 1
ATOM 708 C C . GLU A 1 93 ? 4.093 16.445 9.161 1.00 73.31 93 GLU A C 1
ATOM 710 O O . GLU A 1 93 ? 5.104 16.928 8.654 1.00 73.31 93 GLU A O 1
ATOM 715 N N . LYS A 1 94 ? 4.114 15.297 9.846 1.00 72.94 94 LYS A N 1
ATOM 716 C CA . LYS A 1 94 ? 5.317 14.502 10.097 1.00 72.94 94 LYS A CA 1
ATOM 717 C C . LYS A 1 94 ? 5.030 13.043 9.808 1.00 72.94 94 LYS A C 1
ATOM 719 O O . LYS A 1 94 ? 4.298 12.402 10.559 1.00 72.94 94 LYS A O 1
ATOM 724 N N . THR A 1 95 ? 5.627 12.547 8.738 1.00 69.62 95 THR A N 1
ATOM 725 C CA . THR A 1 95 ? 5.466 11.172 8.273 1.00 69.62 95 THR A CA 1
ATOM 726 C C . THR A 1 95 ? 6.831 10.661 7.835 1.00 69.62 95 THR A C 1
ATOM 728 O O . THR A 1 95 ? 7.706 11.457 7.479 1.00 69.62 95 THR A O 1
ATOM 731 N N . ILE A 1 96 ? 7.068 9.358 7.971 1.00 70.62 96 ILE A N 1
ATOM 732 C CA . ILE A 1 96 ? 8.300 8.727 7.498 1.00 70.62 96 ILE A CA 1
ATOM 733 C C . ILE A 1 96 ? 8.068 8.376 6.024 1.00 70.62 96 ILE A C 1
ATOM 735 O O . ILE A 1 96 ? 7.259 7.487 5.757 1.00 70.62 96 ILE A O 1
ATOM 739 N N . PRO A 1 97 ? 8.721 9.064 5.070 1.00 63.88 97 PRO A N 1
ATOM 740 C CA . PRO A 1 97 ? 8.483 8.822 3.653 1.00 63.88 97 PRO A CA 1
ATOM 741 C C . PRO A 1 97 ? 9.046 7.463 3.213 1.00 63.88 97 PRO A C 1
ATOM 743 O O . PRO A 1 97 ? 10.159 7.096 3.591 1.00 63.88 97 PRO A O 1
ATOM 746 N N . ASP A 1 98 ? 8.316 6.744 2.353 1.00 67.50 98 ASP A N 1
ATOM 747 C CA . ASP A 1 98 ? 8.833 5.552 1.669 1.00 67.50 98 ASP A CA 1
ATOM 748 C C . ASP A 1 98 ? 9.703 5.926 0.454 1.00 67.50 98 ASP A C 1
ATOM 750 O O . ASP A 1 98 ? 9.295 5.853 -0.709 1.00 67.50 98 ASP A O 1
ATOM 754 N N . GLU A 1 99 ? 10.945 6.334 0.720 1.00 61.88 99 GLU A N 1
ATOM 755 C CA . GLU A 1 99 ? 11.925 6.639 -0.334 1.00 61.88 99 GLU A CA 1
ATOM 756 C C . GLU A 1 99 ? 12.292 5.403 -1.182 1.00 61.88 99 GLU A C 1
ATOM 758 O O . GLU A 1 99 ? 12.661 5.517 -2.360 1.00 61.88 99 GLU A O 1
ATOM 763 N N . MET A 1 100 ? 12.156 4.200 -0.612 1.00 64.62 100 MET A N 1
ATOM 764 C CA . MET A 1 100 ? 12.481 2.950 -1.295 1.00 64.62 100 MET A CA 1
ATOM 765 C C . MET A 1 100 ? 11.420 2.581 -2.331 1.00 64.62 100 MET A C 1
ATOM 767 O O . MET A 1 100 ? 11.767 2.240 -3.466 1.00 64.62 100 MET A O 1
ATOM 771 N N . GLY A 1 101 ? 10.140 2.714 -1.982 1.00 66.31 101 GLY A N 1
ATOM 772 C CA . GLY A 1 101 ? 9.021 2.547 -2.907 1.00 66.31 101 GLY A CA 1
ATOM 773 C C . GLY A 1 101 ? 9.119 3.496 -4.101 1.00 66.31 101 GLY A C 1
ATOM 774 O O . GLY A 1 101 ? 8.946 3.075 -5.252 1.00 66.31 101 GLY A O 1
ATOM 775 N N . LEU A 1 102 ? 9.501 4.755 -3.864 1.00 70.25 102 LEU A N 1
ATOM 776 C CA . LEU A 1 102 ? 9.707 5.742 -4.927 1.00 70.25 102 LEU A CA 1
ATOM 777 C C . LEU A 1 102 ? 10.852 5.325 -5.864 1.00 70.25 102 LEU A C 1
ATOM 779 O O . LEU A 1 102 ? 10.685 5.309 -7.087 1.00 70.25 102 LEU A O 1
ATOM 783 N N . THR A 1 103 ? 11.989 4.906 -5.306 1.00 67.19 103 THR A N 1
ATOM 784 C CA . THR A 1 103 ? 13.153 4.455 -6.089 1.00 67.19 103 THR A CA 1
ATOM 785 C C . THR A 1 103 ? 12.829 3.227 -6.948 1.00 67.19 103 THR A C 1
ATOM 787 O O . THR A 1 103 ? 13.139 3.200 -8.143 1.00 67.19 103 THR A O 1
ATOM 790 N N . ILE A 1 104 ? 12.144 2.226 -6.379 1.00 73.88 104 ILE A N 1
ATOM 791 C CA . ILE A 1 104 ? 11.700 1.029 -7.112 1.00 73.88 104 ILE A CA 1
ATOM 792 C C . ILE A 1 104 ? 10.711 1.409 -8.222 1.00 73.88 104 ILE A C 1
ATOM 794 O O . ILE A 1 104 ? 10.776 0.857 -9.322 1.00 73.88 104 ILE A O 1
ATOM 798 N N . THR A 1 105 ? 9.821 2.370 -7.969 1.00 74.44 105 THR A N 1
ATOM 799 C CA . THR A 1 105 ? 8.846 2.854 -8.956 1.00 74.44 105 THR A CA 1
ATOM 800 C C . THR A 1 105 ? 9.531 3.521 -10.145 1.00 74.44 105 THR A C 1
ATOM 802 O O . THR A 1 105 ? 9.209 3.198 -11.290 1.00 74.44 105 THR A O 1
ATOM 805 N N . ILE A 1 106 ? 10.527 4.380 -9.904 1.00 80.25 106 ILE A N 1
ATOM 806 C CA . ILE A 1 106 ? 11.322 5.002 -10.975 1.00 80.25 106 ILE A CA 1
ATOM 807 C C . ILE A 1 106 ? 12.015 3.930 -11.820 1.00 80.25 106 ILE A C 1
ATOM 809 O O . ILE A 1 106 ? 11.923 3.952 -13.051 1.00 80.25 106 ILE A O 1
ATOM 813 N N . LEU A 1 107 ? 12.670 2.962 -11.173 1.00 81.38 107 LEU A N 1
ATOM 814 C CA . LEU A 1 107 ? 13.341 1.870 -11.876 1.00 81.38 107 LEU A CA 1
ATOM 815 C C . LEU A 1 107 ? 12.351 1.052 -12.719 1.00 81.38 107 LEU A C 1
ATOM 817 O O . LEU A 1 107 ? 12.625 0.743 -13.880 1.00 81.38 107 LEU A O 1
ATOM 821 N N . ARG A 1 108 ? 11.176 0.740 -12.164 1.00 81.75 108 ARG A N 1
ATOM 822 C CA . ARG A 1 108 ? 10.103 0.010 -12.851 1.00 81.75 108 ARG A CA 1
ATOM 823 C C . ARG A 1 108 ? 9.616 0.761 -14.095 1.00 81.75 108 ARG A C 1
ATOM 825 O O . ARG A 1 108 ? 9.470 0.145 -15.149 1.00 81.75 108 ARG A O 1
ATOM 832 N N . ILE A 1 109 ? 9.422 2.079 -13.999 1.00 88.06 109 ILE A N 1
ATOM 833 C CA . ILE A 1 109 ? 9.042 2.929 -15.139 1.00 88.06 109 ILE A CA 1
ATOM 834 C C . ILE A 1 109 ? 10.116 2.884 -16.229 1.00 88.06 109 ILE A C 1
ATOM 836 O O . ILE A 1 109 ? 9.783 2.715 -17.404 1.00 88.06 109 ILE A O 1
ATOM 840 N N . LEU A 1 110 ? 11.395 2.983 -15.858 1.00 90.75 110 LEU A N 1
ATOM 841 C CA . LEU A 1 110 ? 12.513 2.902 -16.802 1.00 90.75 110 LEU A CA 1
ATOM 842 C C . LEU A 1 110 ? 12.542 1.563 -17.552 1.00 90.75 110 LEU A C 1
ATOM 844 O O . LEU A 1 110 ? 12.622 1.545 -18.782 1.00 90.75 110 LEU A O 1
ATOM 848 N N . VAL A 1 111 ? 12.421 0.445 -16.830 1.00 92.25 111 VAL A N 1
ATOM 849 C CA . VAL A 1 111 ? 12.439 -0.907 -17.415 1.00 92.25 111 VAL A CA 1
ATOM 850 C C . VAL A 1 111 ? 11.247 -1.135 -18.345 1.00 92.25 111 VAL A C 1
ATOM 852 O O . VAL A 1 111 ? 11.422 -1.637 -19.461 1.00 92.25 111 VAL A O 1
ATOM 855 N N . TYR A 1 112 ? 10.038 -0.745 -17.930 1.00 90.75 112 TYR A N 1
ATOM 856 C CA . TYR A 1 112 ? 8.855 -0.893 -18.776 1.00 90.75 112 TYR A CA 1
ATOM 857 C C . TYR A 1 112 ? 8.922 -0.009 -20.013 1.00 90.75 112 TYR A C 1
ATOM 859 O O . TYR A 1 112 ? 8.623 -0.487 -21.105 1.00 90.75 112 TYR A O 1
ATOM 867 N N . SER A 1 113 ? 9.397 1.229 -19.877 1.00 91.69 113 SER A N 1
ATOM 868 C CA . SER A 1 113 ? 9.592 2.124 -21.020 1.00 91.69 113 SER A CA 1
ATOM 869 C C . SER A 1 113 ? 10.590 1.536 -22.021 1.00 91.69 113 SER A C 1
ATOM 871 O O . SER A 1 113 ? 10.296 1.468 -23.213 1.00 91.69 113 SER A O 1
ATOM 873 N N . GLY A 1 114 ? 11.733 1.025 -21.547 1.00 90.94 114 GLY A N 1
ATOM 874 C CA . GLY A 1 114 ? 12.726 0.369 -22.403 1.00 90.94 114 GLY A CA 1
ATOM 875 C C . GLY A 1 114 ? 12.169 -0.865 -23.121 1.00 90.94 114 GLY A C 1
ATOM 876 O O . GLY A 1 114 ? 12.353 -1.023 -24.328 1.00 90.94 114 GLY A O 1
ATOM 877 N N . THR A 1 115 ? 11.414 -1.702 -22.408 1.00 92.75 115 THR A N 1
ATOM 878 C CA . THR A 1 115 ? 10.763 -2.889 -22.988 1.00 92.75 115 THR A CA 1
ATOM 879 C C . THR A 1 115 ? 9.747 -2.505 -24.064 1.00 92.75 115 THR A C 1
ATOM 881 O O . THR A 1 115 ? 9.690 -3.137 -25.117 1.00 92.75 115 THR A O 1
ATOM 884 N N . LEU A 1 116 ? 8.973 -1.443 -23.834 1.00 94.44 116 LEU A N 1
ATOM 885 C CA . LEU A 1 116 ? 7.952 -0.959 -24.761 1.00 94.44 116 LEU A CA 1
ATOM 886 C C . LEU A 1 116 ? 8.577 -0.410 -26.051 1.00 94.44 116 LEU A C 1
ATOM 888 O O . LEU A 1 116 ? 8.080 -0.692 -27.140 1.00 94.44 116 LEU A O 1
ATOM 892 N N . VAL A 1 117 ? 9.717 0.280 -25.947 1.00 93.50 117 VAL A N 1
ATOM 893 C CA . VAL A 1 117 ? 10.506 0.723 -27.109 1.00 93.50 117 VAL A CA 1
ATOM 894 C C . VAL A 1 117 ? 11.032 -0.468 -27.911 1.00 93.50 117 VAL A C 1
ATOM 896 O O . VAL A 1 117 ? 10.916 -0.476 -29.136 1.00 93.50 117 VAL A O 1
ATOM 899 N N . LEU A 1 118 ? 11.565 -1.501 -27.251 1.00 91.50 118 LEU A N 1
ATOM 900 C CA . LEU A 1 118 ? 12.023 -2.712 -27.940 1.00 91.50 118 LEU A CA 1
ATOM 901 C C . LEU A 1 118 ? 10.864 -3.430 -28.643 1.00 91.50 118 LEU A C 1
ATOM 903 O O . LEU A 1 118 ? 10.984 -3.783 -29.815 1.00 91.50 118 LEU A O 1
ATOM 907 N N . LEU A 1 119 ? 9.722 -3.590 -27.971 1.00 93.81 119 LEU A N 1
ATOM 908 C CA . LEU A 1 119 ? 8.500 -4.141 -28.566 1.00 93.81 119 LEU A CA 1
ATOM 909 C C . LEU A 1 119 ? 8.047 -3.332 -29.785 1.00 93.81 119 LEU A C 1
ATOM 911 O O . LEU A 1 119 ? 7.681 -3.908 -30.812 1.00 93.81 119 LEU A O 1
ATOM 915 N N . TRP A 1 120 ? 8.108 -2.003 -29.701 1.00 90.44 120 TRP A N 1
ATOM 916 C CA . TRP A 1 120 ? 7.786 -1.125 -30.819 1.00 90.44 120 TRP A CA 1
ATOM 917 C C . TRP A 1 120 ? 8.715 -1.352 -32.017 1.00 90.44 120 TRP A C 1
ATOM 919 O O . TRP A 1 120 ? 8.240 -1.539 -33.136 1.00 90.44 120 TRP A O 1
ATOM 929 N N . ILE A 1 121 ? 10.031 -1.390 -31.787 1.00 90.69 121 ILE A N 1
ATOM 930 C CA . ILE A 1 121 ? 11.040 -1.541 -32.845 1.00 90.69 121 ILE A CA 1
ATOM 931 C C . ILE A 1 121 ? 10.994 -2.933 -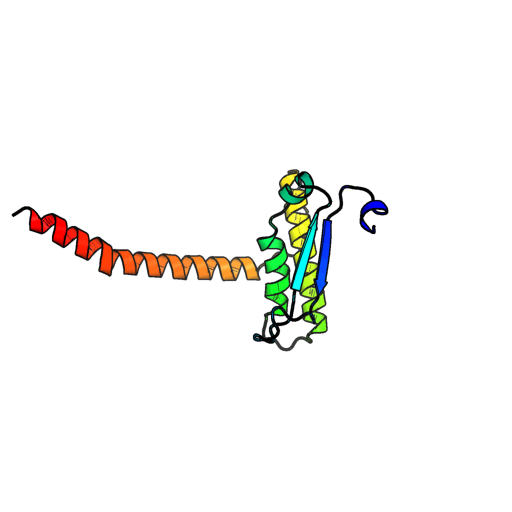33.484 1.00 90.69 121 ILE A C 1
ATOM 933 O O . ILE A 1 121 ? 11.068 -3.041 -34.705 1.00 90.69 121 ILE A O 1
ATOM 937 N N . PHE A 1 122 ? 10.891 -3.995 -32.685 1.00 89.06 122 PHE A N 1
ATOM 938 C CA . PHE A 1 122 ? 11.042 -5.362 -33.186 1.00 89.06 122 PHE A CA 1
ATOM 939 C C . PHE A 1 122 ? 9.729 -6.003 -33.631 1.00 89.06 122 PHE A C 1
ATOM 941 O O . PHE A 1 122 ? 9.729 -6.779 -34.585 1.00 89.06 122 PHE A O 1
ATOM 948 N N . VAL A 1 123 ? 8.614 -5.688 -32.968 1.00 90.12 123 VAL A N 1
ATOM 949 C CA . VAL A 1 123 ? 7.320 -6.323 -33.249 1.00 90.12 123 VAL A CA 1
ATOM 950 C C . VAL A 1 123 ? 6.433 -5.380 -34.044 1.00 90.12 123 VAL A C 1
ATOM 952 O O . VAL A 1 123 ? 6.119 -5.672 -35.195 1.00 90.12 123 VAL A O 1
ATOM 955 N N . PHE A 1 124 ? 6.058 -4.231 -33.477 1.00 87.25 124 PHE A N 1
ATOM 956 C CA . PHE A 1 124 ? 5.066 -3.360 -34.115 1.00 87.25 124 PHE A CA 1
ATOM 957 C C . PHE A 1 124 ? 5.557 -2.768 -35.432 1.00 87.25 124 PHE A C 1
ATOM 959 O O . PHE A 1 124 ? 4.829 -2.826 -36.419 1.00 87.25 124 PHE A O 1
ATOM 966 N N . ARG A 1 125 ? 6.797 -2.272 -35.493 1.00 81.75 125 ARG A N 1
ATOM 967 C CA . ARG A 1 125 ? 7.379 -1.756 -36.737 1.00 81.75 125 ARG A CA 1
ATOM 968 C C . ARG A 1 125 ? 7.472 -2.837 -37.818 1.00 81.75 125 ARG A C 1
ATOM 970 O O . ARG A 1 125 ? 7.062 -2.593 -38.947 1.00 81.75 125 ARG A O 1
ATOM 977 N N . SER A 1 126 ? 7.947 -4.031 -37.462 1.00 79.44 126 SER A N 1
ATOM 978 C CA . SER A 1 126 ? 8.068 -5.168 -38.389 1.00 79.44 126 SER A CA 1
ATOM 979 C C . SER A 1 126 ? 6.707 -5.612 -38.939 1.00 79.44 126 SER A C 1
ATOM 981 O O . SER A 1 126 ? 6.552 -5.847 -40.138 1.00 79.44 126 SER A O 1
ATOM 983 N N . LEU A 1 127 ? 5.681 -5.673 -38.085 1.00 84.81 127 LEU A N 1
ATOM 984 C CA . LEU A 1 127 ? 4.316 -5.993 -38.506 1.00 84.81 127 LEU A CA 1
ATOM 985 C C . LEU A 1 127 ? 3.697 -4.874 -39.356 1.00 84.81 127 LEU A C 1
ATOM 987 O O . LEU A 1 127 ? 3.009 -5.168 -40.330 1.00 84.81 127 LEU A O 1
ATOM 991 N N . TRP A 1 128 ? 3.964 -3.608 -39.030 1.00 82.94 128 TRP A N 1
ATOM 992 C CA . TRP A 1 128 ? 3.461 -2.460 -39.785 1.00 82.94 128 TRP A CA 1
ATOM 993 C C . TRP A 1 128 ? 4.032 -2.406 -41.203 1.00 82.94 128 TRP A C 1
ATOM 995 O O . TRP A 1 128 ? 3.287 -2.192 -42.158 1.00 82.94 128 TRP A O 1
ATOM 1005 N N . GLU A 1 129 ? 5.340 -2.629 -41.353 1.00 79.19 129 GLU A N 1
ATOM 1006 C CA . GLU A 1 129 ? 5.998 -2.710 -42.662 1.00 79.19 129 GLU A CA 1
ATOM 1007 C C . GLU A 1 129 ? 5.413 -3.869 -43.493 1.00 79.19 129 GLU A C 1
ATOM 1009 O O . GLU A 1 129 ? 5.031 -3.663 -44.642 1.00 79.19 129 GLU A O 1
ATOM 1014 N N . ARG A 1 130 ? 5.183 -5.046 -42.887 1.00 78.88 130 ARG A N 1
ATOM 1015 C CA . ARG A 1 130 ? 4.526 -6.187 -43.560 1.00 78.88 130 ARG A CA 1
ATOM 1016 C C . ARG A 1 130 ? 3.090 -5.903 -44.009 1.00 78.88 130 ARG A C 1
ATOM 1018 O O . ARG A 1 130 ? 2.711 -6.305 -45.103 1.00 78.88 130 ARG A O 1
ATOM 1025 N N . ILE A 1 131 ? 2.285 -5.230 -43.186 1.00 80.88 131 ILE A N 1
ATOM 1026 C CA . ILE A 1 131 ? 0.897 -4.873 -43.535 1.00 80.88 131 ILE A CA 1
ATOM 1027 C C . ILE A 1 131 ? 0.872 -3.814 -44.645 1.00 80.88 131 ILE A C 1
ATOM 1029 O O . ILE A 1 131 ? 0.014 -3.860 -45.524 1.00 80.88 131 ILE A O 1
ATOM 1033 N N . LYS A 1 132 ? 1.819 -2.871 -44.628 1.00 73.06 132 LYS A N 1
ATOM 1034 C CA . LYS A 1 132 ? 1.928 -1.820 -45.643 1.00 73.06 132 LYS A CA 1
ATOM 1035 C C . LYS A 1 132 ? 2.378 -2.367 -47.003 1.00 73.06 132 LYS A C 1
ATOM 1037 O O . LYS A 1 132 ? 1.845 -1.930 -48.020 1.00 73.06 132 LYS A O 1
ATOM 1042 N N . ASP A 1 133 ? 3.303 -3.324 -47.016 1.00 70.50 133 ASP A N 1
ATOM 1043 C CA . ASP A 1 133 ? 3.835 -3.915 -48.251 1.00 70.50 133 ASP A CA 1
ATOM 1044 C C . ASP A 1 133 ? 2.999 -5.092 -48.784 1.00 70.50 133 ASP A C 1
ATOM 1046 O O . ASP A 1 133 ? 3.083 -5.405 -49.966 1.00 70.50 133 ASP A O 1
ATOM 1050 N N . GLY A 1 134 ? 2.128 -5.698 -47.966 1.00 59.12 134 GLY A N 1
ATOM 1051 C CA . GLY A 1 134 ? 1.161 -6.718 -48.400 1.00 59.12 134 GLY A CA 1
ATOM 1052 C C . GLY A 1 134 ? -0.022 -6.193 -49.230 1.00 59.12 134 GLY A C 1
ATOM 1053 O O . GLY A 1 134 ? -0.859 -6.982 -49.652 1.00 59.12 134 GLY A O 1
ATOM 1054 N N . ASN A 1 135 ? -0.099 -4.877 -49.461 1.00 52.75 135 ASN A N 1
ATOM 1055 C CA . ASN A 1 135 ? -1.105 -4.211 -50.299 1.00 52.75 135 ASN A CA 1
ATOM 1056 C C . ASN A 1 135 ? -0.575 -3.841 -51.706 1.00 52.75 135 ASN A C 1
ATOM 1058 O O . ASN A 1 135 ? -1.117 -2.939 -52.350 1.00 52.75 135 ASN A O 1
ATOM 1062 N N . LYS A 1 136 ? 0.487 -4.506 -52.180 1.00 44.12 136 LYS A N 1
ATOM 1063 C CA . LYS A 1 136 ? 0.962 -4.445 -53.572 1.00 44.12 136 LYS A CA 1
ATOM 1064 C C . LYS A 1 136 ? 0.855 -5.795 -54.261 1.00 44.12 136 LYS A C 1
ATOM 1066 O O . LYS A 1 136 ? 1.192 -6.807 -53.612 1.00 44.12 136 LYS A O 1
#